Protein AF-A0AAX2IJ68-F1 (afdb_monomer_lite)

Sequence (44 aa):
MKNLKKLSKKDLRKIQGGQAPACCLSWNPILRECRSWDYNCLNP

pLDDT: mean 81.08, std 10.86, range [45.62, 92.5]

Secondary structure (DSSP, 8-state):
----PPPPTTTS-----SPPPTTBSSEETTTTEES-B-TTTT--

Foldseek 3Di:
DPDDDDDDPVRDDPPPQDDDPQQQPAQDSVVRDGPDGDPCRVPD

Radius of gyration: 17.28 Å; chains: 1; bounding box: 46×17×40 Å

InterPro domains:
  IPR010133 Bacteriocin-type signal sequence [TIGR01847] (5-18)
  IPR058074 Bacteriocin-like conserved region [NF047798] (1-18)

Structure (mmCIF, N/CA/C/O backbone):
data_AF-A0AAX2IJ68-F1
#
_entry.id   AF-A0AAX2IJ68-F1
#
loop_
_atom_site.group_PDB
_atom_site.id
_atom_site.type_symbol
_atom_site.label_atom_id
_atom_site.label_alt_id
_atom_site.label_comp_id
_atom_site.label_asym_id
_atom_site.label_entity_id
_atom_site.label_seq_id
_atom_site.pdbx_PDB_ins_code
_at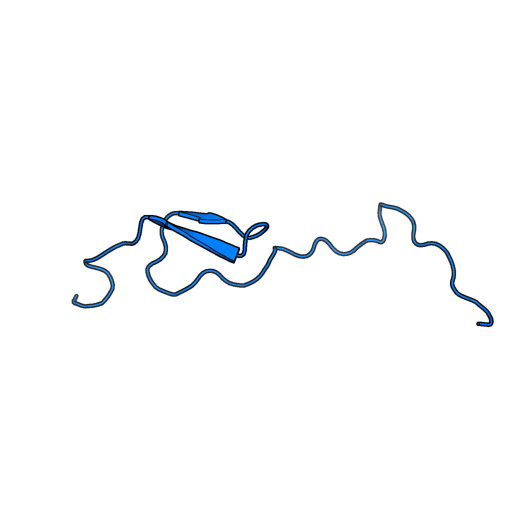om_site.Cartn_x
_atom_site.Cartn_y
_atom_site.Cartn_z
_atom_site.occupancy
_atom_site.B_iso_or_equiv
_atom_site.auth_seq_id
_atom_site.auth_comp_id
_atom_site.auth_asym_id
_atom_site.auth_atom_id
_atom_site.pdbx_PDB_model_num
ATOM 1 N N . MET A 1 1 ? -33.184 -2.571 12.300 1.00 45.62 1 MET A N 1
ATOM 2 C CA . MET A 1 1 ? -31.812 -3.128 12.324 1.00 45.62 1 MET A CA 1
ATOM 3 C C . MET A 1 1 ? -31.568 -3.743 13.696 1.00 45.62 1 MET A C 1
ATOM 5 O O . MET A 1 1 ? -31.405 -3.006 14.657 1.00 45.62 1 MET A O 1
ATOM 9 N N . LYS A 1 2 ? -31.663 -5.071 13.829 1.00 54.50 2 LYS A N 1
ATOM 10 C CA . LYS A 1 2 ? -31.478 -5.771 15.111 1.00 54.50 2 LYS A CA 1
ATOM 11 C C . LYS A 1 2 ? -30.026 -6.268 15.187 1.00 54.50 2 LYS A C 1
ATOM 13 O O . LYS A 1 2 ? -29.614 -7.019 14.314 1.00 54.50 2 LYS A O 1
ATOM 18 N N . ASN A 1 3 ? -29.288 -5.853 16.222 1.00 68.19 3 ASN A N 1
ATOM 19 C CA . ASN A 1 3 ? -27.975 -6.384 16.642 1.0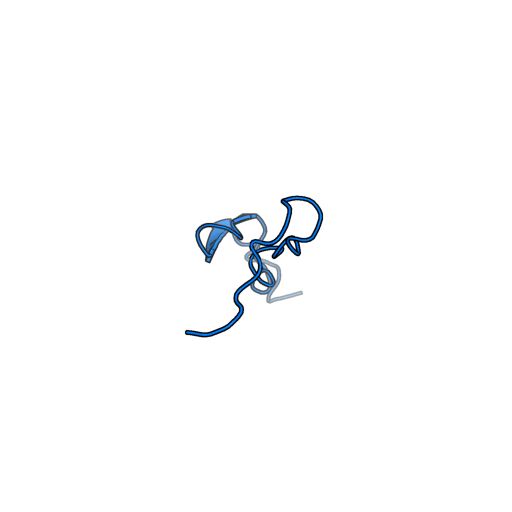0 68.19 3 ASN A CA 1
ATOM 20 C C . ASN A 1 3 ? -26.710 -5.987 15.851 1.00 68.19 3 ASN A C 1
ATOM 22 O O . ASN A 1 3 ? -25.873 -6.837 15.557 1.00 68.19 3 ASN A O 1
ATOM 26 N N . LEU A 1 4 ? -26.483 -4.696 15.594 1.00 70.00 4 LEU A N 1
ATOM 27 C CA . LEU A 1 4 ? -25.138 -4.224 15.231 1.00 70.00 4 LEU A CA 1
ATOM 28 C C . LEU A 1 4 ? -24.348 -3.910 16.515 1.00 70.00 4 LEU A C 1
ATOM 30 O O . LEU A 1 4 ? -24.601 -2.900 17.169 1.00 70.00 4 LEU A O 1
ATOM 34 N N . LYS A 1 5 ? -23.408 -4.783 16.907 1.00 76.62 5 LYS A N 1
ATOM 35 C CA . LYS A 1 5 ? -22.453 -4.488 17.992 1.00 76.62 5 LYS A CA 1
ATOM 36 C C . LYS A 1 5 ? -21.405 -3.495 17.489 1.00 76.62 5 LYS A C 1
ATOM 38 O O . LYS A 1 5 ? -20.799 -3.704 16.441 1.00 76.62 5 LYS A O 1
ATOM 43 N N . LYS A 1 6 ? -21.163 -2.427 18.253 1.00 81.44 6 LYS A N 1
ATOM 44 C CA . LYS A 1 6 ? -20.071 -1.484 17.984 1.00 81.44 6 LYS A CA 1
ATOM 45 C C . LYS A 1 6 ? -18.736 -2.213 18.163 1.00 81.44 6 LYS A C 1
ATOM 47 O O . LYS A 1 6 ? -18.447 -2.687 19.258 1.00 81.44 6 LYS A O 1
ATOM 52 N N . LEU A 1 7 ? -17.948 -2.319 17.093 1.00 83.38 7 LEU A N 1
ATOM 53 C CA . LEU A 1 7 ? -16.621 -2.935 17.141 1.00 83.38 7 LEU A CA 1
ATOM 54 C C . LEU A 1 7 ? -15.667 -2.083 17.992 1.00 83.38 7 LEU A C 1
ATOM 56 O O . LEU A 1 7 ? -15.688 -0.850 17.902 1.00 83.38 7 LEU A O 1
ATOM 60 N N . SER A 1 8 ? -14.810 -2.720 18.794 1.00 83.75 8 SER A N 1
ATOM 61 C CA . SER A 1 8 ? -13.730 -2.000 19.467 1.00 83.75 8 SER A CA 1
ATOM 62 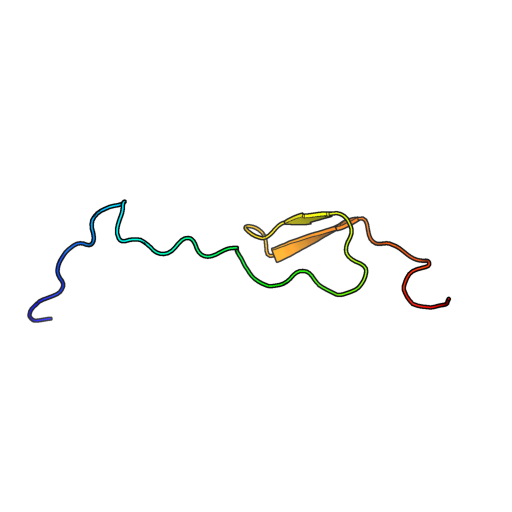C C . SER A 1 8 ? -12.659 -1.607 18.445 1.00 83.75 8 SER A C 1
ATOM 64 O O . SER A 1 8 ? -12.480 -2.278 17.429 1.00 83.75 8 SER A O 1
ATOM 66 N N . LYS A 1 9 ? -11.895 -0.537 18.710 1.00 81.06 9 LYS A N 1
ATOM 67 C CA . LYS A 1 9 ? -10.804 -0.110 17.812 1.00 81.06 9 LYS A C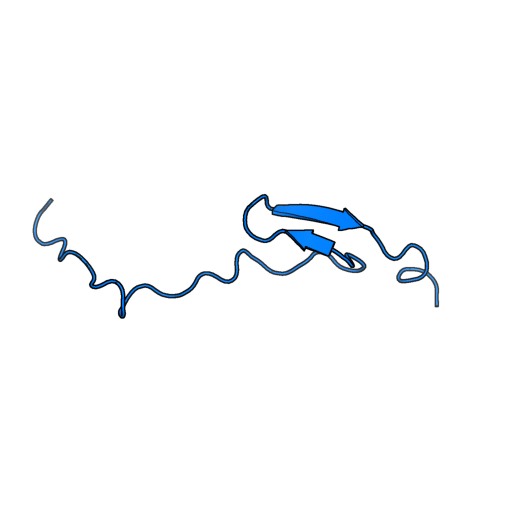A 1
ATOM 68 C C . LYS A 1 9 ? -9.767 -1.212 17.554 1.00 81.06 9 LYS A C 1
ATOM 70 O O . LYS A 1 9 ? -9.119 -1.179 16.517 1.00 81.06 9 LYS A O 1
ATOM 75 N N . LYS A 1 10 ? -9.612 -2.161 18.485 1.00 81.50 10 LYS A N 1
ATOM 76 C CA . LYS A 1 10 ? -8.682 -3.293 18.364 1.00 81.50 10 LYS A CA 1
ATOM 77 C C . LYS A 1 10 ? -9.185 -4.359 17.389 1.00 81.50 10 LYS A C 1
ATOM 79 O O . LYS A 1 10 ? -8.376 -5.022 16.756 1.00 81.50 10 LYS A O 1
ATOM 84 N N . ASP A 1 11 ? -10.502 -4.477 17.247 1.00 80.75 11 ASP A N 1
ATOM 85 C CA . ASP A 1 11 ? -11.148 -5.455 16.366 1.00 80.75 11 ASP A CA 1
ATOM 86 C C . ASP A 1 11 ? -11.302 -4.930 14.932 1.00 80.75 11 ASP A C 1
ATOM 88 O O . ASP A 1 11 ? -11.630 -5.680 14.011 1.00 80.75 11 ASP A O 1
ATOM 92 N N . LEU A 1 12 ? -11.083 -3.625 14.722 1.00 82.81 12 LEU A N 1
ATOM 93 C CA . LEU A 1 12 ? -11.090 -3.031 13.392 1.00 82.81 12 LEU A CA 1
ATOM 94 C C . LEU A 1 12 ? -9.909 -3.586 12.592 1.00 82.81 12 LEU A C 1
ATOM 96 O O . LEU A 1 12 ? -8.746 -3.315 12.897 1.00 82.81 12 LEU A O 1
ATOM 100 N N . ARG A 1 13 ? -10.203 -4.326 11.520 1.00 76.62 13 ARG A N 1
ATOM 101 C CA . ARG A 1 13 ? -9.182 -4.722 10.545 1.00 76.62 13 ARG A CA 1
ATOM 102 C C . ARG A 1 13 ? -8.537 -3.464 9.962 1.00 76.62 13 ARG A C 1
ATOM 104 O O . ARG A 1 13 ? -9.231 -2.594 9.437 1.00 76.62 13 ARG A O 1
ATOM 111 N N . LYS A 1 14 ? -7.205 -3.384 10.010 1.00 72.25 14 LYS A N 1
ATOM 112 C CA . LYS A 1 14 ? -6.457 -2.380 9.246 1.00 72.25 14 LYS A CA 1
ATOM 113 C C . LYS A 1 14 ? -6.592 -2.707 7.764 1.00 72.25 14 LYS A C 1
ATOM 115 O O . LYS A 1 14 ? -5.976 -3.645 7.268 1.00 72.25 14 LYS A O 1
ATOM 120 N N . ILE A 1 15 ? -7.406 -1.928 7.066 1.00 70.62 15 ILE A N 1
ATOM 121 C CA . ILE A 1 15 ? -7.465 -1.954 5.610 1.00 70.62 15 ILE A CA 1
ATOM 122 C C . ILE A 1 15 ? -6.183 -1.269 5.126 1.00 70.62 15 ILE A C 1
ATOM 124 O O . ILE A 1 15 ? -6.016 -0.073 5.342 1.00 70.62 15 ILE A O 1
ATOM 128 N N . GLN A 1 16 ? -5.269 -2.002 4.487 1.00 68.44 16 GLN A N 1
ATOM 129 C CA . GLN A 1 16 ? -4.003 -1.449 3.969 1.00 68.44 16 GLN A CA 1
ATOM 130 C C . GLN A 1 16 ? -4.187 -0.585 2.696 1.00 68.44 16 GLN A C 1
ATOM 132 O O . GLN A 1 16 ? -3.239 -0.335 1.967 1.00 68.44 16 GLN A O 1
ATOM 137 N N . GLY A 1 17 ? -5.419 -0.127 2.438 1.00 66.06 17 GLY A N 1
ATOM 138 C CA . GLY A 1 17 ? -5.819 0.771 1.349 1.00 66.06 17 GLY A CA 1
ATOM 139 C C . GLY A 1 17 ? -5.425 0.334 -0.064 1.00 66.06 17 GLY A C 1
ATOM 140 O O . GLY A 1 17 ? -5.096 1.156 -0.912 1.00 66.06 17 GLY A O 1
ATOM 141 N N . GLY A 1 18 ? -5.576 -0.964 -0.333 1.00 75.88 18 GLY A N 1
ATOM 142 C CA . GLY A 1 18 ? -5.487 -1.524 -1.680 1.00 75.88 18 GLY A CA 1
ATOM 143 C C . GLY A 1 18 ? -4.055 -1.754 -2.152 1.00 75.88 18 GLY A C 1
ATOM 144 O O . GLY A 1 18 ? -3.108 -1.126 -1.682 1.00 75.88 18 GLY A O 1
ATOM 145 N N . G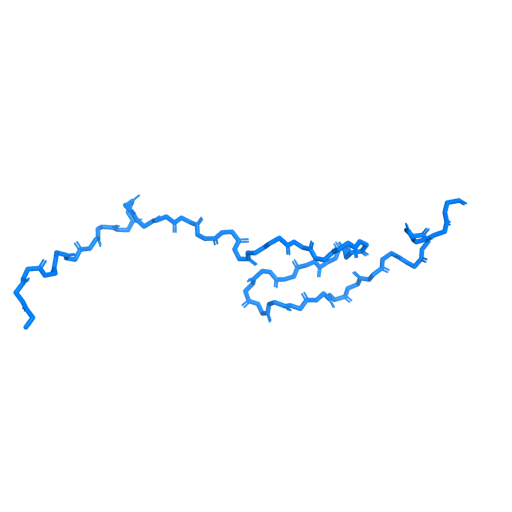LN A 1 19 ? -3.908 -2.699 -3.077 1.00 82.44 19 GLN A N 1
ATOM 146 C CA . GLN A 1 19 ? -2.624 -3.004 -3.692 1.00 82.44 19 GLN A CA 1
ATOM 147 C C . GLN A 1 19 ? -2.176 -1.824 -4.561 1.00 82.44 19 GLN A C 1
ATOM 149 O O . GLN A 1 19 ? -2.981 -1.262 -5.304 1.00 82.44 19 GLN A O 1
ATOM 154 N N . ALA A 1 20 ? -0.900 -1.456 -4.452 1.00 87.75 20 ALA A N 1
ATOM 155 C CA . ALA A 1 20 ? -0.307 -0.446 -5.314 1.00 87.75 20 ALA A CA 1
ATOM 156 C C . ALA A 1 20 ? -0.356 -0.899 -6.788 1.00 87.75 20 ALA A C 1
ATOM 158 O O . ALA A 1 20 ? -0.124 -2.083 -7.059 1.00 87.75 20 ALA A O 1
ATOM 159 N N . PRO A 1 21 ? -0.620 0.011 -7.743 1.00 88.06 21 PRO A N 1
ATOM 160 C CA . PRO A 1 21 ? -0.439 -0.267 -9.162 1.00 88.06 21 PRO A CA 1
ATOM 161 C C . PRO A 1 21 ? 0.998 -0.709 -9.466 1.00 88.06 21 PRO A C 1
ATOM 163 O O . PRO A 1 21 ? 1.942 -0.261 -8.809 1.00 88.06 21 PRO A O 1
ATOM 166 N N . ALA A 1 22 ? 1.170 -1.556 -10.484 1.00 88.38 22 ALA A N 1
ATOM 167 C CA . ALA A 1 22 ? 2.496 -1.932 -10.973 1.00 88.38 22 ALA A CA 1
ATOM 168 C C . ALA A 1 22 ? 3.311 -0.675 -11.318 1.00 88.38 22 ALA A C 1
ATOM 170 O O . ALA A 1 22 ? 2.757 0.278 -11.854 1.00 88.38 22 ALA A O 1
ATOM 171 N N . CYS A 1 23 ? 4.609 -0.665 -11.004 1.00 91.12 23 CYS A N 1
ATOM 172 C CA . CYS A 1 23 ? 5.513 0.464 -11.266 1.00 91.12 23 CYS A CA 1
ATOM 173 C C . CYS A 1 23 ? 5.225 1.758 -10.479 1.00 91.12 23 CYS A C 1
ATOM 175 O O . CYS A 1 23 ? 5.871 2.777 -10.712 1.00 91.12 23 CYS A O 1
ATOM 177 N N . CYS A 1 24 ? 4.293 1.752 -9.523 1.00 92.50 24 CYS A N 1
ATOM 178 C CA . CYS A 1 24 ? 4.078 2.896 -8.644 1.00 92.50 24 CYS A CA 1
ATOM 179 C C . CYS A 1 24 ? 5.104 2.917 -7.497 1.00 92.50 24 CYS A C 1
ATOM 181 O O . CYS A 1 24 ? 5.117 2.020 -6.655 1.00 92.50 24 CYS A O 1
ATOM 183 N N . LEU A 1 25 ? 5.917 3.974 -7.415 1.00 91.81 25 LEU A N 1
ATOM 184 C CA . LEU A 1 25 ? 6.924 4.161 -6.359 1.00 91.81 25 LEU A CA 1
ATOM 185 C C . LEU A 1 25 ? 6.357 4.844 -5.111 1.00 91.81 25 LEU A C 1
ATOM 187 O O . LEU A 1 25 ? 6.868 4.673 -4.007 1.00 91.81 25 LEU A O 1
ATOM 191 N N . SER A 1 26 ? 5.306 5.648 -5.280 1.00 92.25 26 SER A N 1
ATOM 192 C CA . SER A 1 26 ? 4.718 6.451 -4.205 1.00 92.25 26 SER A CA 1
ATOM 193 C C . SER A 1 26 ? 3.203 6.274 -4.169 1.00 92.25 26 SER A C 1
ATOM 195 O O . SER A 1 26 ? 2.437 7.184 -4.496 1.00 92.25 26 SER A O 1
ATOM 197 N N . TRP A 1 27 ? 2.772 5.060 -3.817 1.00 90.94 27 TRP A N 1
ATOM 198 C CA . TRP A 1 27 ? 1.356 4.728 -3.671 1.00 90.94 27 TRP A CA 1
ATOM 199 C C . TRP A 1 27 ? 0.781 5.349 -2.400 1.00 90.94 27 TRP A C 1
ATOM 201 O O . TRP A 1 27 ? 1.266 5.085 -1.299 1.00 90.94 27 TRP A O 1
ATOM 211 N N . ASN A 1 28 ? -0.282 6.144 -2.542 1.00 89.25 28 ASN A N 1
ATOM 212 C CA . ASN A 1 28 ? -1.074 6.632 -1.424 1.00 89.25 28 ASN A CA 1
ATOM 213 C C . ASN A 1 28 ? -2.346 5.774 -1.270 1.00 89.25 28 ASN A C 1
ATOM 215 O O . ASN A 1 28 ? -3.321 5.992 -1.992 1.00 89.25 28 ASN A O 1
ATOM 219 N N . PRO A 1 29 ? -2.390 4.851 -0.293 1.00 84.38 29 PRO A N 1
ATOM 220 C CA . PRO A 1 29 ? -3.514 3.932 -0.107 1.00 84.38 29 PRO A CA 1
ATOM 221 C C . PRO A 1 29 ? -4.801 4.611 0.401 1.00 84.38 29 PRO A C 1
ATOM 223 O O . PRO A 1 29 ? -5.887 4.037 0.316 1.00 84.38 29 PRO A O 1
ATOM 226 N N . ILE A 1 30 ? -4.702 5.833 0.939 1.00 85.88 30 ILE A N 1
ATOM 227 C CA . ILE A 1 30 ? -5.851 6.604 1.438 1.00 85.88 30 ILE A CA 1
ATOM 228 C C . ILE A 1 30 ? -6.546 7.315 0.274 1.00 85.88 30 ILE A C 1
ATOM 230 O O . ILE A 1 30 ? -7.764 7.223 0.136 1.00 85.88 30 ILE A O 1
ATOM 234 N N . LEU A 1 31 ? -5.767 8.004 -0.565 1.00 88.69 31 LEU A N 1
ATOM 235 C CA . LEU A 1 31 ? -6.273 8.760 -1.718 1.00 88.69 31 LEU A CA 1
ATOM 236 C C . LEU A 1 31 ? -6.414 7.907 -2.987 1.00 88.69 31 LEU A C 1
ATOM 238 O O . LEU A 1 31 ? -7.044 8.345 -3.943 1.00 88.69 31 LEU A O 1
ATOM 242 N N . ARG A 1 32 ? -5.870 6.682 -2.984 1.00 86.50 32 ARG A N 1
ATOM 243 C CA . ARG A 1 32 ? -5.817 5.763 -4.134 1.00 86.50 32 ARG A CA 1
ATOM 244 C C . ARG A 1 32 ? -5.138 6.379 -5.358 1.00 86.50 32 ARG A C 1
ATOM 246 O O . ARG A 1 32 ? -5.547 6.146 -6.492 1.00 86.50 32 ARG A O 1
ATOM 253 N N . GLU A 1 33 ? -4.091 7.156 -5.116 1.00 90.00 33 GLU A N 1
ATOM 254 C CA . GLU A 1 33 ? -3.316 7.836 -6.149 1.00 90.00 33 GLU A CA 1
ATOM 255 C C . GLU A 1 33 ? -1.849 7.418 -6.068 1.00 90.00 33 GLU A C 1
ATOM 257 O O . GLU A 1 33 ? -1.309 7.177 -4.985 1.00 90.00 33 GLU A O 1
ATOM 262 N N . CYS A 1 34 ? -1.192 7.363 -7.220 1.00 91.25 34 CYS A N 1
ATOM 263 C CA . CYS A 1 34 ? 0.250 7.225 -7.286 1.00 91.25 34 CYS A CA 1
ATOM 264 C C . CYS A 1 34 ? 0.878 8.589 -7.565 1.00 91.25 34 CYS A C 1
ATOM 266 O O . CYS A 1 34 ? 0.523 9.235 -8.550 1.00 91.25 34 CYS A O 1
ATOM 268 N N . ARG A 1 35 ? 1.814 9.025 -6.718 1.00 92.12 35 ARG A N 1
ATOM 269 C CA . ARG A 1 35 ? 2.468 10.341 -6.854 1.00 92.12 35 ARG A CA 1
ATOM 270 C C . ARG A 1 35 ? 3.767 10.312 -7.649 1.00 92.12 35 ARG A C 1
ATOM 272 O O . ARG A 1 35 ? 4.253 11.359 -8.056 1.00 92.12 35 ARG A O 1
ATOM 279 N N . SER A 1 36 ? 4.342 9.129 -7.834 1.00 92.50 36 SER A N 1
ATOM 280 C CA . SER A 1 36 ? 5.576 8.934 -8.589 1.00 92.50 36 SER A CA 1
ATOM 281 C C . SER A 1 36 ? 5.604 7.533 -9.179 1.00 92.50 36 SER A C 1
ATOM 283 O O . SER A 1 36 ? 5.275 6.568 -8.483 1.00 92.50 36 SER A O 1
ATOM 285 N N . TRP A 1 37 ? 6.002 7.437 -10.443 1.00 92.06 37 TRP A N 1
ATOM 286 C CA . TRP A 1 37 ? 6.046 6.204 -11.220 1.00 92.06 37 TRP A CA 1
ATOM 287 C C . TRP A 1 37 ? 7.483 5.886 -11.624 1.00 92.06 37 TRP A C 1
ATOM 289 O O . TRP A 1 37 ? 8.246 6.786 -11.974 1.00 92.06 37 TRP A O 1
ATOM 299 N N . ASP A 1 38 ? 7.834 4.604 -11.588 1.00 91.81 38 ASP A N 1
ATOM 300 C CA . ASP A 1 38 ? 9.047 4.089 -12.207 1.00 91.81 38 ASP A CA 1
ATOM 301 C C . ASP A 1 38 ? 8.790 3.874 -13.700 1.00 91.81 38 ASP A C 1
ATOM 303 O O . ASP A 1 38 ? 8.113 2.927 -14.103 1.00 91.81 38 ASP A O 1
ATOM 307 N N . TYR A 1 39 ? 9.324 4.767 -14.529 1.00 87.12 39 TYR A N 1
ATOM 308 C CA . TYR A 1 39 ? 9.161 4.686 -15.979 1.00 87.12 39 TYR A CA 1
ATOM 309 C C . TYR A 1 39 ? 9.964 3.545 -16.617 1.00 87.12 39 TYR A C 1
ATOM 311 O O . TYR A 1 39 ? 9.618 3.114 -17.714 1.00 87.12 39 TYR A O 1
ATOM 319 N N . ASN A 1 40 ? 10.993 3.026 -15.940 1.00 86.81 40 ASN A N 1
ATOM 320 C CA . ASN A 1 40 ? 11.815 1.929 -16.458 1.00 86.81 40 ASN A CA 1
ATOM 321 C C . ASN A 1 40 ? 11.230 0.550 -16.118 1.00 86.81 40 ASN A C 1
ATOM 323 O O . ASN A 1 40 ? 11.634 -0.459 -16.682 1.00 86.81 40 ASN A O 1
ATOM 327 N N . CYS A 1 41 ? 10.236 0.489 -15.233 1.00 83.50 41 CYS A N 1
ATOM 328 C CA . CYS A 1 41 ? 9.654 -0.765 -14.755 1.00 83.50 41 CYS A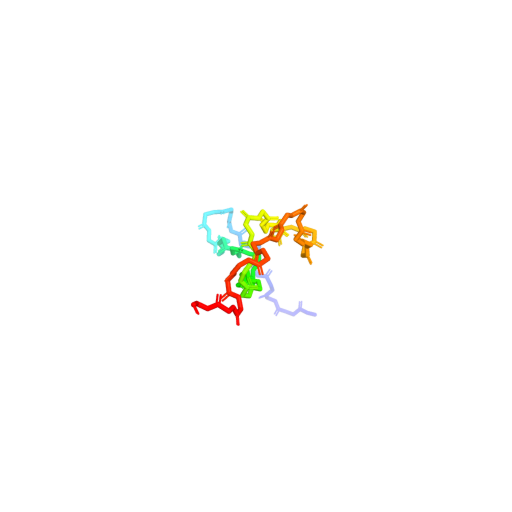 CA 1
ATOM 329 C C . CYS A 1 41 ? 8.915 -1.583 -15.837 1.00 83.50 41 CYS A C 1
ATOM 331 O O . CYS A 1 41 ? 8.764 -2.794 -15.686 1.00 83.50 41 CYS A O 1
ATOM 333 N N . LEU A 1 42 ? 8.467 -0.961 -16.935 1.00 70.00 42 LEU A N 1
ATOM 334 C CA . LEU A 1 42 ? 7.749 -1.654 -18.017 1.00 70.00 42 LEU A CA 1
ATOM 335 C C . LEU A 1 42 ? 8.644 -2.116 -19.178 1.00 70.00 42 LEU A C 1
ATOM 337 O O . LEU A 1 42 ? 8.142 -2.792 -20.072 1.00 70.00 42 LEU A O 1
ATOM 341 N N . ASN A 1 43 ? 9.934 -1.775 -19.176 1.00 68.50 43 ASN A N 1
ATOM 342 C CA . ASN A 1 43 ? 10.891 -2.201 -20.199 1.00 68.50 43 ASN A CA 1
ATOM 343 C C . ASN A 1 43 ? 12.236 -2.557 -19.532 1.00 68.50 43 ASN A C 1
ATOM 345 O O . ASN A 1 43 ? 13.047 -1.654 -19.318 1.00 68.50 43 ASN A O 1
ATOM 349 N N . PRO A 1 44 ? 12.442 -3.834 -19.157 1.00 62.31 44 PRO A N 1
ATOM 350 C CA . PRO A 1 44 ? 13.707 -4.321 -18.609 1.00 62.31 44 PRO A CA 1
ATOM 351 C C . PRO A 1 44 ? 14.837 -4.376 -19.646 1.00 62.31 44 PRO A C 1
ATOM 353 O O . PRO A 1 44 ? 14.542 -4.539 -20.854 1.00 62.31 44 PRO A O 1
#

Organism: NCBI:txid246